Protein AF-A0A257NAD1-F1 (afdb_monomer_lite)

Radius of gyration: 34.79 Å; chains: 1; bounding box: 72×23×92 Å

pLDDT: mean 83.06, std 8.09, range [59.16, 95.88]

Sequence (89 aa):
MKILLSIIILLVILLQYRLWYGDGGIEEIKAYQQRLDDLKEQVEEKRERNEALYAEVEDLRKGQEALEERARDELGMIREGETFFQVLE

Structure (mmCIF, N/CA/C/O backbone):
data_AF-A0A257NAD1-F1
#
_entry.id   AF-A0A257NAD1-F1
#
loop_
_atom_site.group_PDB
_atom_site.id
_atom_site.type_symbol
_atom_site.label_atom_id
_atom_site.label_alt_id
_atom_site.label_comp_id
_atom_site.label_asym_id
_atom_site.label_entity_id
_atom_site.label_seq_id
_atom_site.pdbx_PDB_ins_code
_atom_site.Cartn_x
_atom_site.Cartn_y
_atom_site.Cartn_z
_atom_site.occupancy
_atom_site.B_iso_or_equiv
_atom_site.auth_seq_id
_atom_site.auth_comp_id
_atom_site.auth_asym_id
_atom_site.auth_atom_id
_atom_site.pdbx_PDB_model_num
ATOM 1 N N . MET A 1 1 ? 41.714 7.478 -39.436 1.00 67.06 1 MET A N 1
ATOM 2 C CA . MET A 1 1 ? 40.487 8.185 -38.992 1.00 67.06 1 MET A CA 1
ATOM 3 C C . MET A 1 1 ? 39.241 7.298 -38.999 1.00 67.06 1 MET A C 1
ATOM 5 O O . MET A 1 1 ? 38.613 7.200 -37.958 1.00 67.06 1 MET A O 1
ATOM 9 N N . LYS A 1 2 ? 38.904 6.598 -40.097 1.00 86.00 2 LYS A N 1
ATOM 10 C CA . LYS A 1 2 ? 37.683 5.760 -40.184 1.00 86.00 2 LYS A CA 1
ATOM 11 C C . LYS A 1 2 ? 37.575 4.660 -39.108 1.00 86.00 2 LYS A C 1
ATOM 13 O O . LYS A 1 2 ? 36.514 4.502 -38.528 1.00 86.00 2 LYS A O 1
ATOM 18 N N . ILE A 1 3 ? 38.681 3.986 -38.780 1.00 90.62 3 ILE A N 1
ATOM 19 C CA . ILE A 1 3 ? 38.731 2.903 -37.771 1.00 90.62 3 ILE A CA 1
ATOM 20 C C . ILE A 1 3 ? 38.375 3.406 -36.363 1.00 90.62 3 ILE A C 1
ATOM 22 O O . ILE A 1 3 ? 37.647 2.751 -35.627 1.00 90.62 3 ILE A O 1
ATOM 26 N N . LEU A 1 4 ? 38.857 4.595 -36.001 1.00 92.25 4 LEU A N 1
ATOM 27 C CA . LEU A 1 4 ? 38.614 5.192 -34.687 1.00 92.25 4 LEU A CA 1
ATOM 28 C C . LEU A 1 4 ? 37.130 5.565 -34.529 1.00 92.25 4 LEU A C 1
ATOM 30 O O . LEU A 1 4 ? 36.533 5.342 -33.483 1.00 92.25 4 LEU A O 1
ATOM 34 N N . LEU A 1 5 ? 36.518 6.028 -35.621 1.00 93.44 5 LEU A N 1
ATOM 35 C CA . LEU A 1 5 ? 35.087 6.309 -35.711 1.00 93.44 5 LEU A CA 1
ATOM 36 C C . LEU A 1 5 ? 34.249 5.024 -35.574 1.00 93.44 5 LEU A C 1
ATOM 38 O O . LEU A 1 5 ? 33.274 5.008 -34.830 1.00 93.44 5 LEU A O 1
ATOM 42 N N . SER A 1 6 ? 34.672 3.925 -36.208 1.00 94.44 6 SER A N 1
ATOM 43 C CA . SER A 1 6 ? 34.039 2.607 -36.061 1.00 94.44 6 SER A CA 1
ATOM 44 C C . SER A 1 6 ? 34.083 2.084 -34.622 1.00 94.44 6 SER A C 1
ATOM 46 O O . SER A 1 6 ? 33.083 1.566 -34.135 1.00 94.44 6 SER A O 1
ATOM 48 N N . ILE A 1 7 ? 35.213 2.249 -33.927 1.00 95.25 7 ILE A N 1
ATOM 49 C CA . ILE A 1 7 ? 35.365 1.832 -32.524 1.00 95.25 7 ILE A CA 1
ATOM 50 C C . ILE A 1 7 ? 34.441 2.643 -31.611 1.00 95.25 7 ILE A C 1
ATOM 52 O O . ILE A 1 7 ? 33.781 2.070 -30.747 1.00 95.25 7 ILE A O 1
ATOM 56 N N . ILE A 1 8 ? 34.351 3.959 -31.824 1.00 94.31 8 ILE A N 1
ATOM 57 C CA . ILE A 1 8 ? 33.442 4.821 -31.058 1.00 94.31 8 ILE A CA 1
ATOM 58 C C . ILE A 1 8 ? 31.988 4.395 -31.277 1.00 94.31 8 ILE A C 1
ATOM 60 O O . ILE A 1 8 ? 31.248 4.252 -30.310 1.00 94.31 8 ILE A O 1
ATOM 64 N N . ILE A 1 9 ? 31.585 4.136 -32.523 1.00 95.88 9 ILE A N 1
ATOM 65 C CA . ILE A 1 9 ? 30.226 3.669 -32.835 1.00 95.88 9 ILE A CA 1
ATOM 66 C C . ILE A 1 9 ? 29.937 2.335 -32.137 1.00 95.88 9 ILE A C 1
ATOM 68 O O . ILE A 1 9 ? 28.879 2.182 -31.531 1.00 95.88 9 ILE A O 1
ATOM 72 N N . LEU A 1 10 ? 30.883 1.392 -32.170 1.00 95.62 10 LEU A N 1
ATOM 73 C CA . LEU A 1 10 ? 30.738 0.100 -31.502 1.00 95.62 10 LEU A CA 1
ATOM 74 C C . LEU A 1 10 ? 30.550 0.267 -29.985 1.00 95.62 10 LEU A C 1
ATOM 76 O O . LEU A 1 10 ? 29.656 -0.344 -29.404 1.00 95.62 10 LEU A O 1
ATOM 80 N N . LEU A 1 11 ? 31.355 1.128 -29.355 1.00 94.00 11 LEU A N 1
ATOM 81 C CA . LEU A 1 11 ? 31.248 1.442 -27.929 1.00 94.00 11 LEU A CA 1
ATOM 82 C C . LEU A 1 11 ? 29.905 2.079 -27.577 1.00 94.00 11 LEU A C 1
ATOM 84 O O . LEU A 1 11 ? 29.304 1.700 -26.575 1.00 94.00 11 LEU A O 1
ATOM 88 N N . VAL A 1 12 ? 29.417 3.007 -28.403 1.00 94.00 12 VAL A N 1
ATOM 89 C CA . VAL A 1 12 ? 28.106 3.636 -28.205 1.00 94.00 12 VAL A CA 1
ATOM 90 C C . VAL A 1 12 ? 27.001 2.590 -28.283 1.00 94.00 12 VAL A C 1
ATOM 92 O O . VAL A 1 12 ? 26.172 2.540 -27.384 1.00 94.00 12 VAL A O 1
ATOM 95 N N . ILE A 1 13 ? 27.008 1.715 -29.292 1.00 93.81 13 ILE A N 1
ATOM 96 C CA . ILE A 1 13 ? 26.006 0.645 -29.426 1.00 93.81 13 ILE A CA 1
ATOM 97 C C . ILE A 1 13 ? 26.031 -0.283 -28.208 1.00 93.81 13 ILE A C 1
ATOM 99 O O . ILE A 1 13 ? 24.978 -0.632 -27.679 1.00 93.81 13 ILE A O 1
ATOM 103 N N . LEU A 1 14 ? 27.220 -0.645 -27.726 1.00 90.00 14 LEU A N 1
ATOM 104 C CA . LEU A 1 14 ? 27.377 -1.527 -26.572 1.00 90.00 14 LEU A CA 1
ATOM 105 C C . LEU A 1 14 ? 26.871 -0.871 -25.275 1.00 90.00 14 LEU A C 1
ATOM 107 O O . LEU A 1 14 ? 26.218 -1.528 -24.466 1.00 90.00 14 LEU A O 1
ATOM 111 N N . LEU A 1 15 ? 27.102 0.434 -25.107 1.00 87.19 15 LEU A N 1
ATOM 112 C CA . LEU A 1 15 ? 26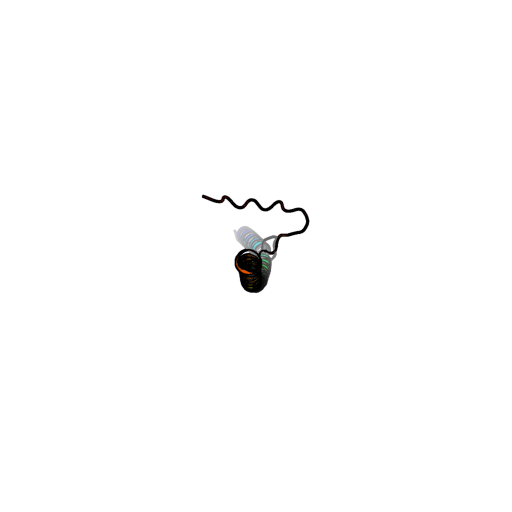.549 1.231 -24.009 1.00 87.19 15 LEU A CA 1
ATOM 113 C C . LEU A 1 15 ? 25.028 1.356 -24.091 1.00 87.19 15 LEU A C 1
ATOM 115 O O . LEU A 1 15 ? 24.362 1.181 -23.076 1.00 87.19 15 LEU A O 1
ATOM 119 N N . GLN A 1 16 ? 24.475 1.614 -25.280 1.00 85.94 16 GLN A N 1
ATOM 120 C CA . GLN A 1 16 ? 23.025 1.664 -25.481 1.00 85.94 16 GLN A CA 1
ATOM 121 C C . GLN A 1 16 ? 22.387 0.312 -25.153 1.00 85.94 16 GLN A C 1
ATOM 123 O O . GLN A 1 16 ? 21.422 0.260 -24.400 1.00 85.94 16 GLN A O 1
ATOM 128 N N . TYR A 1 17 ? 22.971 -0.792 -25.622 1.00 86.06 17 TYR A N 1
ATOM 129 C CA . TYR A 1 17 ? 22.487 -2.133 -25.299 1.00 86.06 17 TYR A CA 1
ATOM 130 C C . TYR A 1 17 ? 22.528 -2.407 -23.790 1.00 86.06 17 TYR A C 1
ATOM 132 O O . TYR A 1 17 ? 21.543 -2.867 -23.217 1.00 86.06 17 TYR A O 1
ATOM 140 N N . ARG A 1 18 ? 23.635 -2.055 -23.122 1.00 84.12 18 ARG A N 1
ATOM 141 C CA . ARG A 1 18 ? 23.768 -2.190 -21.664 1.00 84.12 18 ARG A CA 1
ATOM 142 C C . ARG A 1 18 ? 22.778 -1.310 -20.898 1.00 84.12 18 ARG A C 1
ATOM 144 O O . ARG A 1 18 ? 22.336 -1.710 -19.835 1.00 84.12 18 ARG A O 1
ATOM 151 N N . LEU A 1 19 ? 22.426 -0.132 -21.401 1.00 79.94 19 LEU A N 1
ATOM 152 C CA . LEU A 1 19 ? 21.459 0.750 -20.742 1.00 79.94 19 LEU A CA 1
ATOM 153 C C . LEU A 1 19 ? 20.027 0.191 -20.821 1.00 79.94 19 LEU A C 1
ATOM 155 O O . LEU A 1 19 ? 19.224 0.406 -19.919 1.00 79.94 19 LEU A O 1
ATOM 159 N N . TRP A 1 20 ? 19.709 -0.525 -21.901 1.00 75.88 20 TRP A N 1
ATOM 160 C CA . TRP A 1 20 ? 18.376 -1.089 -22.118 1.00 75.88 20 TRP A CA 1
ATOM 161 C C . TRP A 1 20 ? 18.209 -2.450 -21.429 1.00 75.88 20 TRP A C 1
ATOM 163 O O . TRP A 1 20 ? 17.167 -2.681 -20.824 1.00 75.88 20 TRP A O 1
ATOM 173 N N . TYR A 1 21 ? 19.235 -3.308 -21.486 1.00 73.88 21 TYR A N 1
ATOM 174 C CA . TYR A 1 21 ? 19.195 -4.706 -21.024 1.00 73.88 21 TYR A CA 1
ATOM 175 C C . TYR A 1 21 ? 20.117 -5.021 -19.834 1.00 73.88 21 TYR A C 1
ATOM 177 O O . TYR A 1 21 ? 20.227 -6.177 -19.435 1.00 73.88 21 TYR A O 1
ATOM 185 N N . GLY A 1 22 ? 20.859 -4.045 -19.313 1.00 72.25 22 GLY A N 1
ATOM 186 C CA . GLY A 1 22 ? 21.705 -4.239 -18.134 1.00 72.25 22 GLY A CA 1
ATOM 187 C C . GLY A 1 22 ? 20.903 -4.219 -16.835 1.00 72.25 22 GLY A C 1
ATOM 188 O O . GLY A 1 22 ? 19.770 -3.744 -16.809 1.00 72.25 22 GLY A O 1
ATOM 189 N N . ASP A 1 23 ? 21.521 -4.705 -15.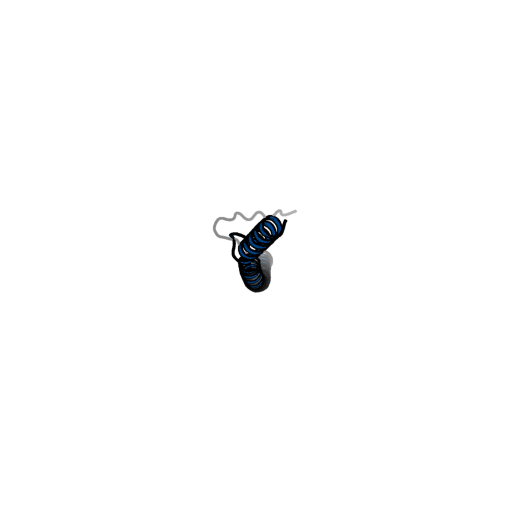758 1.00 59.16 23 ASP A N 1
ATOM 190 C CA . ASP A 1 23 ? 20.961 -4.667 -14.402 1.00 59.16 23 ASP A CA 1
ATOM 191 C C . ASP A 1 23 ? 20.565 -3.222 -14.035 1.00 59.16 23 ASP A C 1
ATOM 193 O O . ASP A 1 23 ? 21.408 -2.318 -14.064 1.00 59.16 23 ASP A O 1
ATOM 197 N N . GLY A 1 24 ? 19.280 -2.984 -13.748 1.00 62.84 24 GLY A N 1
ATOM 198 C CA . GLY A 1 24 ? 18.700 -1.647 -13.570 1.00 62.84 24 GLY A CA 1
ATOM 199 C C . GLY A 1 24 ? 18.140 -0.987 -14.840 1.00 62.84 24 GLY A C 1
ATOM 200 O O . GLY A 1 24 ? 17.879 0.218 -14.838 1.00 62.84 24 GLY A O 1
ATOM 201 N N . GLY A 1 25 ? 17.970 -1.741 -15.929 1.00 69.62 25 GLY A N 1
ATOM 202 C CA . GLY A 1 25 ? 17.396 -1.265 -17.187 1.00 69.62 25 GLY A CA 1
ATOM 203 C C . GLY A 1 25 ? 15.928 -0.833 -17.075 1.00 69.62 25 GLY A C 1
ATOM 204 O O . GLY A 1 25 ? 15.224 -1.118 -16.104 1.00 69.62 25 GLY A O 1
ATOM 205 N N . ILE A 1 26 ? 15.438 -0.150 -18.114 1.00 67.62 26 ILE A N 1
ATOM 206 C CA . ILE A 1 26 ? 14.075 0.419 -18.175 1.00 67.62 26 ILE A CA 1
ATOM 207 C C . ILE A 1 26 ? 12.994 -0.650 -17.932 1.00 67.62 26 ILE A C 1
ATOM 209 O O . ILE A 1 26 ? 11.953 -0.362 -17.341 1.00 67.62 26 ILE A O 1
ATOM 213 N N . GLU A 1 27 ? 13.241 -1.885 -18.368 1.00 71.44 27 GLU A N 1
ATOM 214 C CA . GLU A 1 27 ? 12.323 -3.008 -18.179 1.00 71.44 27 GLU A CA 1
ATOM 215 C C . GLU A 1 27 ? 12.173 -3.398 -16.702 1.00 71.44 27 GLU A C 1
ATOM 217 O O . GLU A 1 27 ? 11.054 -3.591 -16.226 1.00 71.44 27 GLU A O 1
ATOM 222 N N . GLU A 1 28 ? 13.276 -3.424 -15.952 1.00 73.62 28 GLU A N 1
ATOM 223 C CA . GLU A 1 28 ? 13.268 -3.753 -14.527 1.00 73.62 28 GLU A CA 1
ATOM 224 C C . GLU A 1 28 ? 12.555 -2.661 -13.720 1.00 73.62 28 GLU A C 1
ATOM 226 O O . GLU A 1 28 ? 11.690 -2.952 -12.895 1.00 73.62 28 GLU A O 1
ATOM 231 N N . ILE A 1 29 ? 12.826 -1.389 -14.037 1.00 77.81 29 ILE A N 1
ATOM 232 C CA . ILE A 1 29 ? 12.138 -0.240 -13.428 1.00 77.81 29 ILE A CA 1
ATOM 233 C C . ILE A 1 29 ? 10.630 -0.322 -13.680 1.00 77.81 29 ILE A C 1
ATOM 235 O O . ILE A 1 29 ? 9.836 -0.128 -12.761 1.00 77.81 29 ILE A O 1
ATOM 239 N N . LYS A 1 30 ? 10.217 -0.657 -14.907 1.00 77.69 30 LYS A N 1
ATOM 240 C CA . LYS A 1 30 ? 8.800 -0.800 -15.252 1.00 77.69 30 LYS A CA 1
ATOM 241 C C . LYS A 1 30 ? 8.142 -1.963 -14.503 1.00 77.69 30 LYS A C 1
ATOM 243 O O . LYS A 1 30 ? 7.015 -1.812 -14.036 1.00 77.69 30 LYS A O 1
ATOM 248 N N . ALA A 1 31 ? 8.841 -3.086 -14.348 1.00 80.75 31 ALA A N 1
ATOM 249 C CA . ALA A 1 31 ? 8.354 -4.224 -13.573 1.00 80.75 31 ALA A CA 1
ATOM 250 C C . ALA A 1 31 ? 8.206 -3.884 -12.080 1.00 80.75 31 ALA A C 1
ATOM 252 O O . ALA A 1 31 ? 7.204 -4.249 -11.463 1.00 80.75 31 ALA A O 1
ATOM 253 N N . TYR A 1 32 ? 9.158 -3.147 -11.497 1.00 80.19 32 TYR A N 1
ATOM 254 C CA . TYR A 1 32 ? 9.035 -2.667 -10.119 1.00 80.19 32 TYR A CA 1
ATOM 255 C C . TYR A 1 32 ? 7.886 -1.677 -9.958 1.00 80.19 32 TYR A C 1
ATOM 257 O O . TYR A 1 32 ? 7.140 -1.799 -8.991 1.00 80.19 32 TYR A O 1
ATOM 265 N N . GLN A 1 33 ? 7.704 -0.751 -10.904 1.00 83.69 33 GLN A N 1
ATOM 266 C CA . GLN A 1 33 ? 6.596 0.205 -10.891 1.00 83.69 33 GLN A CA 1
ATOM 267 C C . GLN A 1 33 ? 5.242 -0.521 -10.884 1.00 83.69 33 GLN A C 1
ATOM 269 O O . GLN A 1 33 ? 4.407 -0.243 -10.031 1.00 83.69 33 GLN A O 1
ATOM 274 N N . GLN A 1 34 ? 5.070 -1.518 -11.760 1.00 84.31 34 GLN A N 1
ATOM 275 C CA . GLN A 1 34 ? 3.845 -2.322 -11.824 1.00 84.31 34 GLN A CA 1
ATOM 276 C C . GLN A 1 34 ? 3.566 -3.081 -10.522 1.00 84.31 34 GLN A C 1
ATOM 278 O O . GLN A 1 34 ? 2.431 -3.101 -10.059 1.00 84.31 34 GLN A O 1
ATOM 283 N N . ARG A 1 35 ? 4.593 -3.673 -9.898 1.00 83.31 35 ARG A N 1
ATOM 284 C CA . ARG A 1 35 ? 4.441 -4.329 -8.587 1.00 83.31 35 ARG A CA 1
ATOM 285 C C . ARG A 1 35 ? 4.065 -3.341 -7.487 1.00 83.31 35 ARG A C 1
ATOM 287 O O . ARG A 1 35 ? 3.319 -3.696 -6.585 1.00 83.31 35 ARG A O 1
ATOM 294 N N . LEU A 1 36 ? 4.604 -2.125 -7.542 1.00 89.81 36 LEU A N 1
ATOM 295 C CA . LEU A 1 36 ? 4.301 -1.061 -6.588 1.00 89.81 36 LEU A CA 1
ATOM 296 C C . LEU A 1 36 ? 2.848 -0.602 -6.699 1.00 89.81 36 LEU A C 1
ATOM 298 O O . LEU A 1 36 ? 2.214 -0.361 -5.675 1.00 89.81 36 LEU A O 1
ATOM 302 N N . ASP A 1 37 ? 2.337 -0.490 -7.922 1.00 89.56 37 ASP A N 1
ATOM 303 C CA . ASP A 1 37 ? 0.955 -0.090 -8.173 1.00 89.56 37 ASP A CA 1
ATOM 304 C C . ASP A 1 37 ? -0.030 -1.176 -7.704 1.00 89.56 37 ASP A C 1
ATOM 306 O O . ASP A 1 37 ? -0.972 -0.860 -6.981 1.00 89.56 37 ASP A O 1
ATOM 310 N N . ASP A 1 38 ? 0.256 -2.453 -7.979 1.00 89.81 38 ASP A N 1
ATOM 311 C CA . ASP A 1 38 ? -0.535 -3.590 -7.478 1.00 89.81 38 ASP A CA 1
ATOM 312 C C . ASP A 1 38 ? -0.534 -3.674 -5.939 1.00 89.81 38 ASP A C 1
ATOM 314 O O . ASP A 1 38 ? -1.578 -3.832 -5.305 1.00 89.81 38 ASP A O 1
ATOM 318 N N . LEU A 1 39 ? 0.630 -3.488 -5.302 1.00 86.44 39 LEU A N 1
ATOM 319 C CA . LEU A 1 39 ? 0.711 -3.459 -3.839 1.00 86.44 39 LEU A CA 1
ATOM 320 C C . LEU A 1 39 ? -0.092 -2.305 -3.236 1.00 86.44 39 LEU A C 1
ATOM 322 O O . LEU A 1 39 ? -0.687 -2.479 -2.175 1.00 86.44 39 LEU A O 1
ATOM 326 N N . LYS A 1 40 ? -0.095 -1.130 -3.875 1.00 90.25 40 LYS A N 1
ATOM 327 C CA . LYS A 1 40 ? -0.883 0.014 -3.402 1.00 90.25 40 LYS A CA 1
ATOM 328 C C . LYS A 1 40 ? -2.372 -0.282 -3.458 1.00 90.25 40 LYS A C 1
ATOM 330 O O . LYS A 1 40 ? -3.054 -0.018 -2.477 1.00 90.25 40 LYS A O 1
ATOM 335 N N . GLU A 1 41 ? -2.854 -0.865 -4.551 1.00 90.62 41 GLU A N 1
ATOM 336 C CA . GLU A 1 41 ? -4.264 -1.239 -4.691 1.00 90.62 41 GLU A CA 1
ATOM 337 C C . GLU A 1 41 ? -4.694 -2.219 -3.587 1.00 90.62 41 GLU A C 1
ATOM 339 O O . GLU A 1 41 ? -5.670 -1.973 -2.880 1.00 90.62 41 GLU A O 1
ATOM 344 N N . GLN A 1 42 ? -3.892 -3.259 -3.336 1.00 90.69 42 GLN A N 1
ATOM 345 C CA . GLN A 1 42 ? -4.158 -4.214 -2.255 1.00 90.69 42 GLN A CA 1
ATOM 346 C C . GLN A 1 42 ? -4.119 -3.580 -0.855 1.00 90.69 42 GLN A C 1
ATOM 348 O O . GLN A 1 42 ? -4.830 -4.020 0.053 1.00 90.69 42 GLN A O 1
ATOM 353 N N . VAL A 1 43 ? -3.242 -2.596 -0.636 1.00 92.44 43 VAL A N 1
ATOM 354 C CA . VAL A 1 43 ? -3.147 -1.891 0.649 1.00 92.44 43 VAL A CA 1
ATOM 355 C C . VAL A 1 43 ? -4.373 -1.017 0.875 1.00 92.44 43 VAL A C 1
ATOM 357 O O . VAL A 1 43 ? -4.912 -1.047 1.981 1.00 92.44 43 VAL A O 1
ATOM 360 N N . GLU A 1 44 ? -4.835 -0.291 -0.142 1.00 92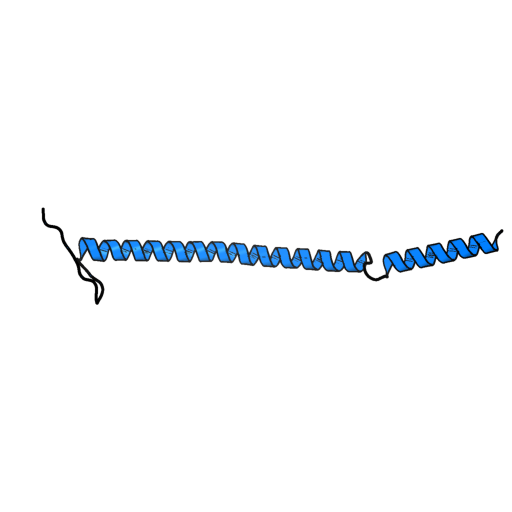.19 44 GLU A N 1
ATOM 361 C CA . GLU A 1 44 ? -6.034 0.544 -0.031 1.00 92.19 44 GLU A CA 1
ATOM 362 C C . GLU A 1 44 ? -7.283 -0.305 0.247 1.00 92.19 44 GLU A C 1
ATOM 364 O O . GLU A 1 44 ? -7.991 -0.026 1.213 1.00 92.19 44 GLU A O 1
ATOM 369 N N . GLU A 1 45 ? -7.487 -1.421 -0.464 1.00 91.19 45 GLU A N 1
ATOM 370 C CA . GLU A 1 45 ? -8.614 -2.335 -0.197 1.00 91.19 45 GLU A CA 1
ATOM 371 C C . GLU A 1 45 ? -8.601 -2.850 1.255 1.00 91.19 45 GLU A C 1
ATOM 373 O O . GLU A 1 45 ? -9.614 -2.862 1.965 1.00 91.19 45 GLU A O 1
ATOM 378 N N . LYS A 1 46 ? -7.424 -3.265 1.740 1.00 85.25 46 LYS A N 1
ATOM 379 C CA . LYS A 1 46 ? -7.272 -3.741 3.121 1.00 85.25 46 LYS A CA 1
ATOM 380 C C . LYS A 1 46 ? -7.506 -2.634 4.138 1.00 85.25 46 LYS A C 1
ATOM 382 O O . LYS A 1 46 ? -8.036 -2.921 5.213 1.00 85.25 46 LYS A O 1
ATOM 387 N N . ARG A 1 47 ? -7.100 -1.404 3.827 1.00 90.69 47 ARG A N 1
ATOM 388 C CA . ARG A 1 47 ? -7.270 -0.246 4.700 1.00 90.69 47 ARG A CA 1
ATOM 389 C C . ARG A 1 47 ? -8.741 0.110 4.858 1.00 90.69 47 ARG A C 1
ATOM 391 O O . ARG A 1 47 ? -9.196 0.193 5.992 1.00 90.69 47 ARG A O 1
ATOM 398 N N . GLU A 1 48 ? -9.484 0.216 3.761 1.00 90.12 48 GLU A N 1
ATOM 399 C CA . GLU A 1 48 ? -10.927 0.487 3.791 1.00 90.12 48 GLU A CA 1
ATOM 400 C C . GLU A 1 48 ? -11.677 -0.556 4.629 1.00 90.12 48 GLU A C 1
ATOM 402 O O . GLU A 1 48 ? -12.488 -0.223 5.497 1.00 90.12 48 GLU A O 1
ATOM 407 N N . ARG A 1 49 ? -11.348 -1.841 4.446 1.00 90.25 49 ARG A N 1
ATOM 408 C CA . ARG A 1 49 ? -11.946 -2.919 5.242 1.00 90.25 49 ARG A CA 1
ATOM 409 C C . ARG A 1 49 ? -11.565 -2.840 6.717 1.00 90.25 49 ARG A C 1
ATOM 411 O O . ARG A 1 49 ? -12.389 -3.148 7.575 1.00 90.25 49 ARG A O 1
ATOM 418 N N . ASN A 1 50 ? -10.324 -2.472 7.024 1.00 93.44 50 ASN A N 1
ATOM 419 C CA . ASN A 1 50 ? -9.881 -2.309 8.403 1.00 93.44 50 ASN A CA 1
ATOM 420 C C . ASN A 1 50 ? -10.607 -1.145 9.085 1.00 93.44 50 ASN A C 1
ATOM 422 O O . ASN A 1 50 ? -11.070 -1.308 10.208 1.00 93.44 50 ASN A O 1
ATOM 426 N N . GLU A 1 51 ? -10.769 -0.018 8.391 1.00 91.31 51 GLU A N 1
ATOM 427 C CA . GLU A 1 51 ? -11.506 1.144 8.894 1.00 91.31 51 GLU A CA 1
ATOM 428 C C . GLU A 1 51 ? -12.982 0.801 9.148 1.00 91.31 51 GLU A C 1
ATOM 430 O O . GLU A 1 51 ? -13.513 1.131 10.210 1.00 91.31 51 GLU A O 1
ATOM 435 N N . ALA A 1 52 ? -13.622 0.049 8.245 1.00 89.50 52 ALA A N 1
ATOM 436 C CA . ALA A 1 52 ? -14.990 -0.433 8.440 1.00 89.50 52 ALA A CA 1
ATOM 437 C C . ALA A 1 52 ? -15.119 -1.369 9.657 1.00 89.50 52 ALA A C 1
ATOM 439 O O . ALA A 1 52 ? -16.000 -1.181 10.494 1.00 89.50 52 ALA A O 1
ATOM 440 N N . LEU A 1 53 ? -14.213 -2.343 9.791 1.00 87.88 53 LEU A N 1
ATOM 441 C CA . LEU A 1 53 ? -14.195 -3.259 10.937 1.00 87.88 53 LEU A CA 1
ATOM 442 C C . LEU A 1 53 ? -13.908 -2.528 12.250 1.00 87.88 53 LEU A C 1
ATOM 444 O O . LEU A 1 53 ? -14.478 -2.868 13.282 1.00 87.88 53 LEU A O 1
ATOM 448 N N . TYR A 1 54 ? -13.032 -1.525 12.230 1.00 89.44 54 TYR A N 1
ATOM 449 C CA . TYR A 1 54 ? -12.738 -0.719 13.409 1.00 89.44 54 TYR A CA 1
ATOM 450 C C . TYR A 1 54 ? -13.976 0.056 13.867 1.00 89.44 54 TYR A C 1
ATOM 452 O O . TYR A 1 54 ? -14.281 0.070 15.057 1.00 89.44 54 TYR A O 1
ATOM 460 N N . ALA A 1 55 ? -14.722 0.646 12.929 1.00 85.94 55 ALA A N 1
ATOM 461 C CA . ALA A 1 55 ? -15.982 1.314 13.231 1.00 85.94 55 ALA A CA 1
ATOM 462 C C . ALA A 1 55 ? -17.026 0.346 13.816 1.00 85.94 55 ALA A C 1
ATOM 464 O O . ALA A 1 55 ? -17.702 0.696 14.779 1.00 85.94 55 ALA A O 1
ATOM 465 N N . GLU A 1 56 ? -17.119 -0.878 13.288 1.00 83.81 56 GLU A N 1
ATOM 466 C CA . GLU A 1 56 ? -18.011 -1.918 13.817 1.00 83.81 56 GLU A CA 1
ATOM 467 C C . GLU A 1 56 ? -17.618 -2.342 15.241 1.00 83.81 56 GLU A C 1
ATOM 469 O O . GLU A 1 56 ? -18.466 -2.422 16.127 1.00 83.81 56 GLU A O 1
ATOM 474 N N . VAL A 1 57 ? -16.325 -2.554 15.500 1.00 89.25 57 VAL A N 1
ATOM 475 C CA . VAL A 1 57 ? -15.826 -2.877 16.847 1.00 89.25 57 VAL A CA 1
ATOM 476 C C . VAL A 1 57 ? -16.109 -1.738 17.827 1.00 89.25 57 VAL A C 1
ATOM 478 O O . VAL A 1 57 ? -16.518 -1.993 18.959 1.00 89.25 57 VAL A O 1
ATOM 481 N N . GLU A 1 58 ? -15.909 -0.493 17.408 1.00 87.19 58 GLU A N 1
ATOM 482 C CA . GLU A 1 58 ? -16.182 0.687 18.227 1.00 87.19 58 GLU A CA 1
ATOM 483 C C . GLU A 1 58 ? -17.679 0.827 18.553 1.00 87.19 58 GLU A C 1
ATOM 485 O O . GLU A 1 58 ? -18.033 1.122 19.695 1.00 87.19 58 GLU A O 1
ATOM 490 N N . ASP A 1 59 ? -18.563 0.578 17.584 1.00 86.38 59 ASP A N 1
ATOM 491 C CA . ASP A 1 59 ? -20.016 0.590 17.790 1.00 86.38 59 ASP A CA 1
ATOM 492 C C . ASP A 1 59 ? -20.458 -0.513 18.762 1.00 86.38 59 ASP A C 1
ATOM 494 O O . ASP A 1 59 ? -21.177 -0.253 19.7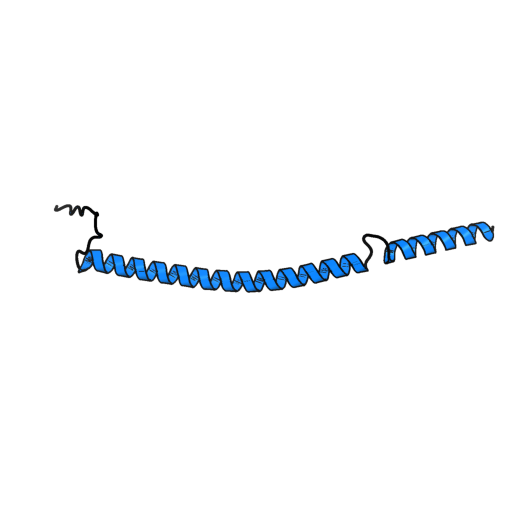29 1.00 86.38 59 ASP A O 1
ATOM 498 N N . LEU A 1 60 ? -19.935 -1.732 18.590 1.00 82.62 60 LEU A N 1
ATOM 499 C CA . LEU A 1 60 ? -20.200 -2.851 19.496 1.00 82.62 60 LEU A CA 1
ATOM 500 C C . LEU A 1 60 ? -19.731 -2.564 20.925 1.00 82.62 60 LEU A C 1
ATOM 502 O O . LEU A 1 60 ? -20.440 -2.889 21.880 1.00 82.62 60 LEU A O 1
ATOM 506 N N . ARG A 1 61 ? -18.557 -1.942 21.089 1.00 80.06 61 ARG A N 1
ATOM 507 C CA . ARG A 1 61 ? -18.050 -1.542 22.408 1.00 80.06 61 ARG A CA 1
ATOM 508 C C . ARG A 1 61 ? -18.950 -0.508 23.069 1.00 80.06 61 ARG A C 1
ATOM 510 O O . ARG A 1 61 ? -19.335 -0.707 24.217 1.00 80.06 61 ARG A O 1
ATOM 517 N N . LYS A 1 62 ? -19.339 0.542 22.341 1.00 79.12 62 LYS A N 1
ATOM 518 C CA . LYS A 1 62 ? -20.261 1.569 22.852 1.00 79.12 62 LYS A CA 1
ATOM 519 C C . LYS A 1 62 ? -21.618 0.985 23.223 1.00 79.12 62 LYS A C 1
ATOM 521 O O . LYS A 1 62 ? -22.163 1.331 24.266 1.00 79.12 62 LYS A O 1
ATOM 526 N N . GLY A 1 63 ? -22.142 0.068 22.411 1.00 80.44 63 GLY A N 1
ATOM 527 C CA . GLY A 1 63 ? -23.382 -0.644 22.710 1.00 80.44 63 GLY A CA 1
ATOM 528 C C . GLY A 1 63 ? -23.294 -1.484 23.988 1.00 80.44 63 GLY A C 1
ATOM 529 O O . GLY A 1 63 ? -24.227 -1.477 24.789 1.00 80.44 63 GLY A O 1
ATOM 530 N N . GLN A 1 64 ? -22.173 -2.178 24.213 1.00 77.69 64 GLN A N 1
ATOM 531 C CA . GLN A 1 64 ? -21.947 -2.954 25.437 1.00 77.69 64 GLN A CA 1
ATOM 532 C C . GLN A 1 64 ? -21.769 -2.068 26.672 1.00 77.69 64 GLN A C 1
ATOM 534 O O . GLN A 1 64 ? -22.354 -2.367 27.709 1.00 77.69 64 GLN A O 1
ATOM 539 N N . GLU A 1 65 ? -21.015 -0.976 26.558 1.00 80.56 65 GLU A N 1
ATOM 540 C CA . GLU A 1 65 ? -20.819 -0.012 27.646 1.00 80.56 65 GLU A CA 1
ATOM 541 C C . GLU A 1 65 ? -22.153 0.645 28.043 1.00 80.56 65 GLU A C 1
ATOM 543 O O . GLU A 1 65 ? -22.486 0.681 29.225 1.00 80.56 65 GLU A O 1
ATOM 548 N N . ALA A 1 66 ? -22.978 1.044 27.067 1.00 76.56 66 ALA A N 1
ATOM 549 C CA . ALA A 1 66 ? -24.314 1.590 27.322 1.00 76.56 66 ALA A CA 1
ATOM 550 C C . ALA A 1 66 ? -25.264 0.567 27.976 1.00 76.56 66 ALA A C 1
ATOM 552 O O . ALA A 1 66 ? -26.093 0.918 28.820 1.00 76.56 66 ALA A O 1
ATOM 553 N N . LEU A 1 67 ? -25.159 -0.712 27.599 1.00 80.44 67 LEU A N 1
ATOM 554 C CA . LEU A 1 67 ? -25.939 -1.783 28.220 1.00 80.44 67 LEU A CA 1
ATOM 555 C C . LEU A 1 67 ? -25.488 -2.040 29.665 1.00 80.44 67 LEU A C 1
ATOM 557 O O . LEU A 1 67 ? -26.324 -2.256 30.543 1.00 80.44 67 LEU A O 1
ATOM 561 N N . GLU A 1 68 ? -24.178 -2.007 29.914 1.00 82.25 68 GLU A N 1
ATOM 562 C CA . GLU A 1 68 ? -23.600 -2.178 31.244 1.00 82.25 68 GLU A CA 1
ATOM 563 C C . GLU A 1 68 ? -23.983 -1.027 32.182 1.00 82.25 68 GLU A C 1
ATOM 565 O O . GLU A 1 68 ? -24.386 -1.288 33.315 1.00 82.25 68 GLU A O 1
ATOM 570 N N . GLU A 1 69 ? -23.926 0.221 31.713 1.00 79.44 69 GL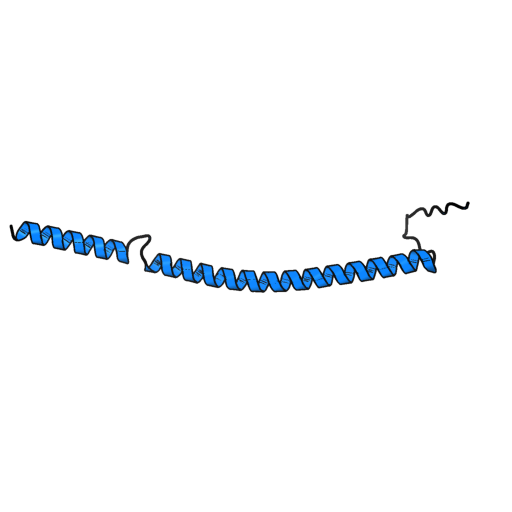U A N 1
ATOM 571 C CA . GLU A 1 69 ? -24.357 1.402 32.472 1.00 79.44 69 GLU A CA 1
ATOM 572 C C . GLU A 1 69 ? -25.825 1.268 32.898 1.00 79.44 69 GLU A C 1
ATOM 574 O O . GLU A 1 69 ? -26.143 1.366 34.081 1.00 79.44 69 GLU A O 1
ATOM 579 N N . ARG A 1 70 ? -26.717 0.889 31.972 1.00 78.50 70 ARG A N 1
ATOM 580 C CA . ARG A 1 70 ? -28.133 0.655 32.292 1.00 78.50 70 ARG A CA 1
ATOM 581 C C . ARG A 1 70 ? -28.337 -0.491 33.289 1.00 78.50 70 ARG A C 1
ATOM 583 O O . ARG A 1 70 ? -29.198 -0.395 34.161 1.00 78.50 70 ARG A O 1
ATOM 590 N N . ALA A 1 71 ? -27.568 -1.575 33.182 1.00 83.69 71 ALA A N 1
ATOM 591 C CA . ALA A 1 71 ? -27.646 -2.692 34.124 1.00 83.69 71 ALA A CA 1
ATOM 592 C C . ALA A 1 71 ? -27.156 -2.306 35.533 1.00 83.69 71 ALA A C 1
ATOM 594 O O . ALA A 1 71 ? -27.744 -2.739 36.527 1.00 83.69 71 ALA A O 1
ATOM 595 N N . ARG A 1 72 ? -26.114 -1.474 35.628 1.00 83.62 72 ARG A N 1
ATOM 596 C CA . ARG A 1 72 ? -25.591 -0.961 36.900 1.00 83.62 72 ARG A CA 1
ATOM 597 C C . ARG A 1 72 ? -26.549 0.051 37.537 1.00 83.62 72 ARG A C 1
ATOM 599 O O . ARG A 1 72 ? -26.873 -0.100 38.712 1.00 83.62 72 ARG A O 1
ATOM 606 N N . ASP A 1 73 ? -27.056 1.009 36.763 1.00 80.56 73 ASP A N 1
ATOM 607 C CA . ASP A 1 73 ? -27.849 2.131 37.282 1.00 80.56 73 ASP A CA 1
ATOM 608 C C . ASP A 1 73 ? -29.315 1.774 37.548 1.00 80.56 73 ASP A C 1
ATOM 610 O O . ASP A 1 73 ? -29.878 2.187 38.562 1.00 80.56 73 ASP A O 1
ATOM 614 N N . GLU A 1 74 ? -29.957 1.002 36.664 1.00 76.25 74 GLU A N 1
ATOM 615 C CA . GLU A 1 74 ? -31.387 0.693 36.809 1.00 76.25 74 GLU A CA 1
ATOM 616 C C . GLU A 1 74 ? -31.654 -0.622 37.533 1.00 76.25 74 GLU A C 1
ATOM 618 O O . GLU A 1 74 ? -32.656 -0.749 38.238 1.00 76.25 74 GLU A O 1
ATOM 623 N N . LEU A 1 75 ? -30.790 -1.619 37.336 1.00 78.12 75 LEU A N 1
ATOM 624 C CA . LEU A 1 75 ? -30.989 -2.961 37.887 1.00 78.12 75 LEU A CA 1
ATOM 625 C C . LEU A 1 75 ? -30.095 -3.235 39.102 1.00 78.12 75 LEU A C 1
ATOM 627 O O . LEU A 1 75 ? -30.241 -4.287 39.724 1.00 78.12 75 LEU A O 1
ATOM 631 N N . GLY A 1 76 ? -29.185 -2.315 39.449 1.00 77.25 76 GLY A N 1
ATOM 632 C CA . GLY A 1 76 ? -28.241 -2.488 40.556 1.00 77.25 76 GLY A CA 1
ATOM 633 C C . GLY A 1 76 ? -27.320 -3.695 40.371 1.00 77.25 76 GLY A C 1
ATOM 634 O O . GLY A 1 76 ? -26.838 -4.261 41.354 1.00 77.25 76 GLY A O 1
ATOM 635 N N . MET A 1 77 ? -27.127 -4.148 39.127 1.00 81.44 77 MET A N 1
ATOM 636 C CA . MET A 1 77 ? -26.319 -5.326 38.833 1.00 81.44 77 MET A CA 1
ATOM 637 C C . MET A 1 77 ? -24.835 -4.997 38.998 1.00 81.44 77 MET A C 1
ATOM 639 O O . MET A 1 77 ? -24.347 -3.976 38.522 1.00 81.44 77 MET A O 1
ATOM 643 N N . ILE A 1 78 ? -24.110 -5.899 39.655 1.00 81.12 78 ILE A N 1
ATOM 644 C CA . ILE A 1 78 ? -22.672 -5.801 39.922 1.00 81.12 78 ILE A CA 1
ATOM 645 C C . ILE A 1 78 ? -21.987 -7.072 39.427 1.00 81.12 78 ILE A C 1
ATOM 647 O O . ILE A 1 78 ? -22.572 -8.157 39.493 1.00 81.12 78 ILE A O 1
ATOM 651 N N . ARG A 1 79 ? -20.767 -6.956 38.890 1.00 78.88 79 ARG A N 1
ATOM 652 C CA . ARG A 1 79 ? -20.032 -8.135 38.402 1.00 78.88 79 ARG A CA 1
ATOM 653 C C . ARG A 1 79 ? -19.611 -9.034 39.568 1.00 78.88 79 ARG A C 1
ATOM 655 O O . ARG A 1 79 ? -19.393 -8.563 40.684 1.00 78.88 79 ARG A O 1
ATOM 662 N N . GLU A 1 80 ? -19.438 -10.330 39.304 1.00 79.81 80 GLU A N 1
ATOM 663 C CA . GLU A 1 80 ? -18.863 -11.252 40.291 1.00 79.81 80 GLU A CA 1
ATOM 664 C C . GLU A 1 80 ? -17.476 -10.762 40.741 1.00 79.81 80 GLU A C 1
ATOM 666 O O . GLU A 1 80 ? -16.568 -10.589 39.928 1.00 79.81 80 GLU A O 1
ATOM 671 N N . GLY A 1 81 ? -17.320 -10.528 42.049 1.00 81.12 81 GLY A N 1
ATOM 672 C CA . GLY A 1 81 ? -16.075 -10.048 42.656 1.00 81.12 81 GLY A CA 1
ATOM 673 C C . GLY A 1 81 ? -15.914 -8.523 42.739 1.00 81.12 81 GLY A C 1
ATOM 674 O O . GLY A 1 81 ? -14.894 -8.071 43.254 1.00 81.12 81 GLY A O 1
ATOM 675 N N . GLU A 1 82 ? -16.885 -7.722 42.283 1.00 80.50 82 GLU A N 1
ATOM 676 C CA . GLU A 1 82 ? -16.896 -6.269 42.515 1.00 80.50 82 GLU A CA 1
ATOM 677 C C . GLU A 1 82 ? -17.512 -5.913 43.881 1.00 80.50 82 GLU A C 1
ATOM 679 O O . GLU A 1 82 ? -18.556 -6.436 44.270 1.00 80.50 82 GLU A O 1
ATOM 684 N N . THR A 1 83 ? -16.888 -4.972 44.597 1.00 75.50 83 THR A N 1
ATOM 685 C CA . THR A 1 83 ? -17.431 -4.388 45.833 1.00 75.50 83 THR A CA 1
ATOM 686 C C . THR A 1 83 ? -18.071 -3.041 45.510 1.00 75.50 83 THR A C 1
ATOM 688 O O . THR A 1 83 ? -17.376 -2.096 45.137 1.00 75.50 83 THR A O 1
ATOM 691 N N . PHE A 1 84 ? -19.393 -2.946 45.655 1.00 77.00 84 PHE A N 1
ATOM 692 C CA . PHE A 1 84 ? -20.154 -1.720 45.411 1.00 77.00 84 PHE A CA 1
ATOM 693 C C . PHE A 1 84 ? -20.150 -0.808 46.641 1.00 77.00 84 PHE A C 1
ATOM 695 O O . PHE A 1 84 ? -20.530 -1.230 47.733 1.00 77.00 84 PHE A O 1
ATOM 702 N N . PHE A 1 85 ? -19.741 0.449 46.461 1.00 75.38 85 PHE A N 1
ATOM 703 C CA . PHE A 1 85 ? -19.770 1.475 47.502 1.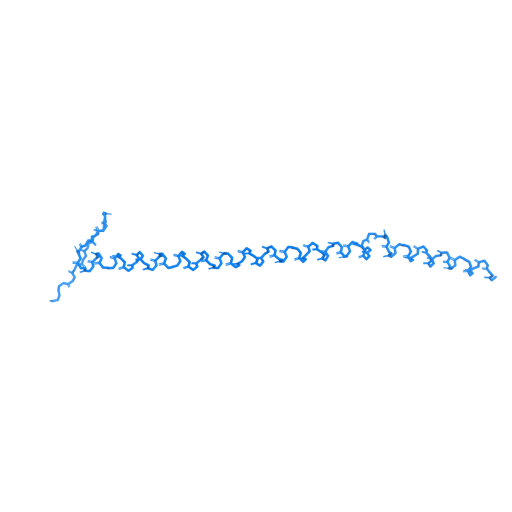00 75.38 85 PHE A CA 1
ATOM 704 C C . PHE A 1 85 ? -20.798 2.544 47.129 1.00 75.38 85 PHE A C 1
ATOM 706 O O . PHE A 1 85 ? -20.589 3.292 46.177 1.00 75.38 85 PHE A O 1
ATOM 713 N N . GLN A 1 86 ? -21.889 2.637 47.889 1.00 72.00 86 GLN A N 1
ATOM 714 C CA . GLN A 1 86 ? -22.862 3.721 47.761 1.00 72.00 86 GLN A CA 1
ATOM 715 C C . GLN A 1 86 ? -22.621 4.736 48.875 1.00 72.00 86 GLN A C 1
ATOM 717 O O . GLN A 1 86 ? -22.775 4.421 50.056 1.00 72.00 86 GLN A O 1
ATOM 722 N N . VAL A 1 87 ? -22.208 5.945 48.504 1.00 77.94 87 VAL A N 1
ATOM 723 C CA . VAL A 1 87 ? -22.066 7.050 49.456 1.00 77.94 87 VAL A CA 1
ATOM 724 C C . VAL A 1 87 ? -23.461 7.626 49.690 1.00 77.94 87 VAL A C 1
ATOM 726 O O . VAL A 1 87 ? -24.057 8.191 48.778 1.00 77.94 87 VAL A O 1
ATOM 729 N N . LEU A 1 88 ? -24.003 7.417 50.888 1.00 75.38 88 LEU A N 1
ATOM 730 C CA . LEU A 1 88 ? -25.224 8.070 51.354 1.00 75.38 88 LEU A CA 1
ATOM 731 C C . LEU A 1 88 ? -24.809 9.402 51.997 1.00 75.38 88 LEU A C 1
ATOM 733 O O . LEU A 1 88 ? -24.115 9.376 53.015 1.00 75.38 88 LEU A O 1
ATOM 737 N N . GLU A 1 89 ? -25.178 10.531 51.386 1.00 61.88 89 GLU A N 1
ATOM 738 C CA . GLU A 1 89 ? -25.211 11.840 52.069 1.00 61.88 89 GLU A CA 1
ATOM 739 C C . GLU A 1 89 ? -26.493 11.993 52.896 1.00 61.88 89 GLU A C 1
ATOM 741 O O . GLU A 1 89 ? -27.571 11.569 52.413 1.00 61.88 89 GLU A O 1
#

Foldseek 3Di:
DVVVVVVVVVVVVVVVCCQQPNDVHPVVVVVVVVVVVVVVVVVVVVVVVVVVVVVVVVVVVVVVVVVVVCCCPVVVDDDVPDDDDDDDD

Secondary structure (DSSP, 8-state):
-HHHHHHHHHHHHHHHHHHHHSTT-HHHHHHHHHHHHHHHHHHHHHHHHHHHHHHHHHHHHHHHHHHHHHHHHHH----TT--------